Protein AF-A0A7W1F0N8-F1 (afdb_monomer_lite)

Secondary structure (DSSP, 8-state):
-------------------PPP-HHHHHHHHHHHHHHTT-SEEE-STT-EEEHHHHHHHH----SGGGHHHH---SS---HHHHHHHHHHHHHHTT---EE-PPPPHHHH-HHHH-TTSPSSS---HHHHHHHHHHHHTT-EE-----

Structure (mmCIF, N/CA/C/O backbone):
data_AF-A0A7W1F0N8-F1
#
_entry.id   AF-A0A7W1F0N8-F1
#
loop_
_atom_site.group_PDB
_atom_site.id
_atom_site.type_symbol
_atom_site.label_atom_id
_atom_site.label_alt_id
_atom_site.label_comp_id
_atom_site.label_asym_id
_atom_site.label_entity_id
_atom_site.label_seq_id
_atom_site.pdbx_PDB_ins_code
_atom_site.Cartn_x
_atom_site.Cartn_y
_atom_site.Cartn_z
_atom_site.occupancy
_atom_site.B_iso_or_equiv
_atom_site.auth_seq_id
_atom_site.auth_comp_id
_atom_site.auth_asym_id
_atom_site.auth_atom_id
_atom_site.pdbx_PDB_model_num
ATOM 1 N N . MET A 1 1 ? 16.432 11.703 -73.586 1.00 46.22 1 MET A N 1
ATOM 2 C CA . MET A 1 1 ? 17.445 12.027 -72.559 1.00 46.22 1 MET A CA 1
ATOM 3 C C . MET A 1 1 ? 17.242 13.461 -72.087 1.00 46.22 1 MET A C 1
ATOM 5 O O . MET A 1 1 ? 17.616 14.370 -72.811 1.00 46.22 1 MET A O 1
ATOM 9 N N . ARG A 1 2 ? 16.577 13.640 -70.936 1.00 39.19 2 ARG A N 1
ATOM 10 C CA . ARG A 1 2 ? 16.669 14.785 -70.003 1.00 39.19 2 ARG A CA 1
ATOM 11 C C . ARG A 1 2 ? 15.631 14.572 -68.892 1.00 39.19 2 ARG A C 1
ATOM 13 O O . ARG A 1 2 ? 14.444 14.794 -69.099 1.00 39.19 2 ARG A O 1
ATOM 20 N N . LEU A 1 3 ? 16.100 14.040 -67.762 1.00 40.47 3 LEU A N 1
ATOM 21 C CA . LEU A 1 3 ? 15.350 13.918 -66.512 1.00 40.47 3 LEU A CA 1
ATOM 22 C C . LEU A 1 3 ? 15.217 15.309 -65.875 1.00 40.47 3 LEU A C 1
ATOM 24 O O . LEU A 1 3 ? 16.219 16.002 -65.714 1.00 40.47 3 LEU A O 1
ATOM 28 N N . ILE A 1 4 ? 14.001 15.682 -65.481 1.00 50.12 4 ILE A N 1
ATOM 29 C CA . ILE A 1 4 ? 13.734 16.811 -64.585 1.00 50.12 4 ILE A CA 1
ATOM 30 C C . ILE A 1 4 ? 13.559 16.213 -63.185 1.00 50.12 4 ILE A C 1
ATOM 32 O O . ILE A 1 4 ? 12.608 15.476 -62.937 1.00 50.12 4 ILE A O 1
ATOM 36 N N . PHE A 1 5 ? 14.514 16.479 -62.293 1.00 43.38 5 PHE A N 1
ATOM 37 C CA . PHE A 1 5 ? 14.448 16.096 -60.883 1.00 43.38 5 PHE A CA 1
ATOM 38 C C . PHE A 1 5 ? 13.475 17.030 -60.152 1.00 43.38 5 PHE A C 1
ATOM 40 O O . PHE A 1 5 ? 13.758 18.211 -59.959 1.00 43.38 5 PHE A O 1
ATOM 47 N N . LEU A 1 6 ? 12.324 16.492 -59.750 1.00 44.00 6 LEU A N 1
ATOM 48 C CA . LEU A 1 6 ? 11.394 17.124 -58.821 1.00 44.00 6 LEU A CA 1
ATOM 49 C C . LEU A 1 6 ? 11.945 16.915 -57.399 1.00 44.00 6 LEU A C 1
ATOM 51 O O . LEU A 1 6 ? 11.883 15.814 -56.854 1.00 44.00 6 LEU A O 1
ATOM 55 N N . GLY A 1 7 ? 12.560 17.952 -56.829 1.00 44.56 7 GLY A N 1
ATOM 56 C CA . GLY A 1 7 ? 13.111 17.937 -55.473 1.00 44.56 7 GLY A CA 1
ATOM 57 C C . GLY A 1 7 ? 12.005 17.948 -54.419 1.00 44.56 7 GLY A C 1
ATOM 58 O O . GLY A 1 7 ? 11.516 19.007 -54.037 1.00 44.56 7 GLY A O 1
ATOM 59 N N . LEU A 1 8 ? 11.613 16.764 -53.951 1.00 49.50 8 LEU A N 1
ATOM 60 C CA . LEU A 1 8 ? 10.732 16.579 -52.801 1.00 49.50 8 LEU A CA 1
ATOM 61 C C . LEU A 1 8 ? 11.540 16.818 -51.513 1.00 49.50 8 LEU A C 1
ATOM 63 O O . LEU A 1 8 ? 12.258 15.938 -51.043 1.00 49.50 8 LEU A O 1
ATOM 67 N N . CYS A 1 9 ? 11.446 18.028 -50.957 1.00 42.28 9 CYS A N 1
ATOM 68 C CA . CYS A 1 9 ? 11.983 18.364 -49.638 1.00 42.28 9 CYS A CA 1
ATOM 69 C C . CYS A 1 9 ? 11.211 17.584 -48.561 1.00 42.28 9 CYS A C 1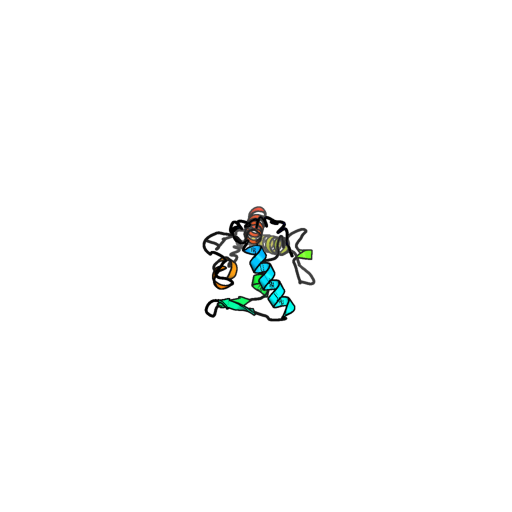
ATOM 71 O O . CYS A 1 9 ? 10.129 17.985 -48.134 1.00 42.28 9 CYS A O 1
ATOM 73 N N . LEU A 1 10 ? 11.762 16.448 -48.133 1.00 44.12 10 LEU A N 1
ATOM 74 C CA . LEU A 1 10 ? 11.255 15.672 -47.008 1.00 44.12 10 LEU A CA 1
ATOM 75 C C . LEU A 1 10 ? 11.646 16.396 -45.706 1.00 44.12 10 LEU A C 1
ATOM 77 O O . LEU A 1 10 ? 12.757 16.240 -45.204 1.00 44.12 10 LEU A O 1
ATOM 81 N N . LEU A 1 11 ? 10.750 17.230 -45.170 1.00 46.38 11 LEU A N 1
ATOM 82 C CA . LEU A 1 11 ? 10.867 17.744 -43.804 1.00 46.38 11 LEU A CA 1
ATOM 83 C C . LEU A 1 11 ? 10.664 16.578 -42.827 1.00 46.38 11 LEU A C 1
ATOM 85 O O . LEU A 1 11 ? 9.539 16.231 -42.469 1.00 46.38 11 LEU A O 1
ATOM 89 N N . THR A 1 12 ? 11.754 15.955 -42.389 1.00 44.38 12 THR A N 1
ATOM 90 C CA . THR A 1 12 ? 11.732 15.047 -41.242 1.00 44.38 12 THR A CA 1
ATOM 91 C C . THR A 1 12 ? 11.538 15.884 -39.982 1.00 44.38 12 THR A C 1
ATOM 93 O O . THR A 1 12 ? 12.484 16.463 -39.453 1.00 44.38 12 THR A O 1
ATOM 96 N N . ALA A 1 13 ? 10.294 15.988 -39.519 1.00 47.81 13 ALA A N 1
ATOM 97 C CA . ALA A 1 13 ? 9.983 16.556 -38.218 1.00 47.81 13 ALA A CA 1
ATOM 98 C C . ALA A 1 13 ? 10.540 15.627 -37.128 1.00 47.81 13 ALA A C 1
ATOM 100 O O . ALA A 1 13 ? 9.923 14.624 -36.767 1.00 47.81 13 ALA A O 1
ATOM 101 N N . THR A 1 14 ? 11.729 15.942 -36.621 1.00 46.53 14 THR A N 1
ATOM 102 C CA . THR A 1 14 ? 12.297 15.294 -35.439 1.00 46.53 14 THR A CA 1
ATOM 103 C C . THR A 1 14 ? 11.390 15.611 -34.254 1.00 46.53 14 THR A C 1
ATOM 105 O O . THR A 1 14 ? 11.396 16.725 -33.732 1.00 46.53 14 THR A O 1
ATOM 108 N N . ARG A 1 15 ? 10.553 14.652 -33.844 1.00 46.03 15 ARG A N 1
ATOM 109 C CA . ARG A 1 15 ? 9.796 14.761 -32.594 1.00 46.03 15 ARG A CA 1
ATOM 110 C C . ARG A 1 15 ? 10.797 14.751 -31.441 1.00 46.03 15 ARG A C 1
ATOM 112 O O . ARG A 1 15 ? 11.411 13.725 -31.169 1.00 46.03 15 ARG A O 1
ATOM 119 N N . LEU A 1 16 ? 10.944 15.889 -30.767 1.00 44.19 16 LEU A N 1
ATOM 120 C CA . LEU A 1 16 ? 11.512 15.950 -29.425 1.00 44.19 16 LEU A CA 1
ATOM 121 C C . LEU A 1 16 ? 10.565 15.173 -28.505 1.00 44.19 16 LEU A C 1
ATOM 123 O O . LEU A 1 16 ? 9.535 15.691 -28.079 1.00 44.19 16 LEU A O 1
ATOM 127 N N . ILE A 1 17 ? 10.878 13.903 -28.250 1.00 49.69 17 ILE A N 1
ATOM 128 C CA . ILE A 1 17 ? 10.292 13.171 -27.130 1.00 49.69 17 ILE A CA 1
ATOM 129 C C . ILE A 1 17 ? 10.916 13.802 -25.888 1.00 49.69 17 ILE A C 1
ATOM 131 O O . ILE A 1 17 ? 12.045 13.486 -25.519 1.00 49.69 17 ILE A O 1
ATOM 135 N N . GLY A 1 18 ? 10.218 14.765 -25.289 1.00 40.53 18 GLY A N 1
ATOM 136 C CA . GLY A 1 18 ? 10.513 15.156 -23.919 1.00 40.53 18 GLY A CA 1
ATOM 137 C C . GLY A 1 18 ? 10.355 13.910 -23.056 1.00 40.53 18 GLY A C 1
ATOM 138 O O . GLY A 1 18 ? 9.309 13.266 -23.115 1.00 40.53 18 GLY A O 1
ATOM 139 N N . ALA A 1 19 ? 11.399 13.532 -22.319 1.00 42.91 19 ALA A N 1
ATOM 140 C CA . ALA A 1 19 ? 11.312 12.470 -21.330 1.00 42.91 19 ALA A CA 1
ATOM 141 C C . ALA A 1 19 ? 10.304 12.914 -20.261 1.00 42.91 19 ALA A C 1
ATOM 143 O O . ALA A 1 19 ? 10.625 13.693 -19.367 1.00 42.91 19 ALA A O 1
ATOM 144 N N . THR A 1 20 ? 9.052 12.493 -20.409 1.00 51.16 20 THR A N 1
ATOM 145 C CA . THR A 1 20 ? 8.051 12.608 -19.354 1.00 51.16 20 THR A CA 1
ATOM 146 C C . THR A 1 20 ? 8.531 11.762 -18.184 1.00 51.16 20 THR A C 1
ATOM 148 O O . THR A 1 20 ? 8.967 10.632 -18.408 1.00 51.16 20 THR A O 1
ATOM 151 N N . ALA A 1 21 ? 8.471 12.297 -16.962 1.00 59.81 21 ALA A N 1
ATOM 152 C CA . ALA A 1 21 ? 8.726 11.514 -15.758 1.00 59.81 21 ALA A CA 1
ATOM 153 C C . ALA A 1 21 ? 7.919 10.207 -15.829 1.00 59.81 21 ALA A C 1
ATOM 155 O O . ALA A 1 21 ? 6.723 10.234 -16.128 1.00 59.81 21 ALA A O 1
ATOM 156 N N . THR A 1 22 ? 8.590 9.070 -15.650 1.00 75.50 22 THR A N 1
ATOM 157 C CA . THR A 1 22 ? 7.952 7.759 -15.759 1.00 75.50 22 THR A CA 1
ATOM 158 C C . THR A 1 22 ? 6.905 7.623 -14.658 1.00 75.50 22 THR A C 1
ATOM 160 O O . THR A 1 22 ? 7.238 7.712 -13.478 1.00 75.50 22 THR A O 1
ATOM 163 N N . ASP A 1 23 ? 5.647 7.399 -15.034 1.00 90.06 23 ASP A N 1
ATOM 164 C CA . ASP A 1 23 ? 4.588 7.061 -14.084 1.00 90.06 23 ASP A CA 1
ATOM 165 C C . ASP A 1 23 ? 4.886 5.681 -13.477 1.00 90.06 23 ASP A C 1
ATOM 167 O O . ASP A 1 23 ? 4.727 4.641 -14.128 1.00 90.06 23 ASP A O 1
ATOM 171 N N . ILE A 1 24 ? 5.359 5.683 -12.228 1.00 93.81 24 ILE A N 1
ATOM 172 C CA . ILE A 1 24 ? 5.743 4.470 -11.500 1.00 93.81 24 ILE A CA 1
ATOM 173 C C . ILE A 1 24 ? 4.536 3.543 -11.322 1.00 93.81 24 ILE A C 1
ATOM 175 O O . ILE A 1 24 ? 4.668 2.334 -11.505 1.00 93.81 24 ILE A O 1
ATOM 179 N N . GLY A 1 25 ? 3.350 4.090 -11.043 1.00 94.31 25 GLY A N 1
ATOM 180 C CA . GLY A 1 25 ? 2.133 3.299 -10.870 1.00 94.31 25 GLY A CA 1
ATOM 181 C C . GLY A 1 25 ? 1.750 2.558 -12.150 1.00 94.31 25 GLY A C 1
ATOM 182 O O . GLY A 1 25 ? 1.476 1.354 -12.117 1.00 94.31 25 GLY A O 1
ATOM 183 N N . ALA A 1 26 ? 1.806 3.246 -13.294 1.00 94.25 26 ALA A N 1
ATOM 184 C CA . ALA A 1 26 ? 1.550 2.634 -14.597 1.00 94.25 26 ALA A CA 1
ATOM 185 C C . ALA A 1 26 ? 2.571 1.533 -14.933 1.00 94.25 26 ALA A C 1
ATOM 187 O O . ALA A 1 26 ? 2.185 0.448 -15.380 1.00 94.25 26 ALA A O 1
ATOM 188 N N . ALA A 1 27 ? 3.860 1.771 -14.670 1.00 95.62 27 ALA A N 1
ATOM 189 C CA . ALA A 1 27 ? 4.913 0.783 -14.897 1.00 95.62 27 ALA A CA 1
ATOM 190 C C . ALA A 1 27 ? 4.727 -0.465 -14.017 1.00 95.62 27 ALA A C 1
ATOM 192 O O . ALA A 1 27 ? 4.779 -1.593 -14.509 1.00 95.62 27 ALA A O 1
ATOM 193 N N . VAL A 1 28 ? 4.427 -0.284 -12.728 1.00 96.88 28 VAL A N 1
ATOM 194 C CA . VAL A 1 28 ? 4.132 -1.383 -11.796 1.00 96.88 28 VAL A CA 1
ATOM 195 C C . VAL A 1 28 ? 2.906 -2.176 -12.244 1.00 96.88 28 VAL A C 1
ATOM 197 O O . VAL A 1 28 ? 2.938 -3.409 -12.222 1.00 96.88 28 VAL A O 1
ATOM 200 N N . GLY A 1 29 ? 1.859 -1.497 -12.720 1.00 96.56 29 GLY A N 1
ATOM 201 C CA . GLY A 1 29 ? 0.688 -2.138 -13.317 1.00 96.56 29 GLY A CA 1
ATOM 202 C C . GLY A 1 29 ? 1.041 -2.993 -14.525 1.00 96.56 29 GLY A C 1
ATOM 203 O O . GLY A 1 29 ? 0.667 -4.161 -14.578 1.00 96.56 29 GLY A O 1
ATOM 204 N N . GLN A 1 30 ? 1.840 -2.469 -15.453 1.00 96.88 30 GLN A N 1
ATOM 205 C CA . GLN A 1 30 ? 2.286 -3.237 -16.614 1.00 96.88 30 GLN A CA 1
ATOM 206 C C . GLN A 1 30 ? 3.077 -4.490 -16.209 1.00 96.88 30 GLN A C 1
ATOM 208 O O . GLN A 1 30 ? 2.874 -5.564 -16.777 1.00 96.88 30 GLN A O 1
ATOM 213 N N . ARG A 1 31 ? 3.962 -4.376 -15.213 1.00 97.50 31 ARG A N 1
ATOM 214 C CA . ARG A 1 31 ? 4.733 -5.515 -14.694 1.00 97.50 31 ARG A CA 1
ATOM 215 C C . ARG A 1 31 ? 3.820 -6.537 -14.023 1.00 97.50 31 ARG A C 1
ATOM 217 O O . ARG A 1 31 ? 3.970 -7.729 -14.261 1.00 97.50 31 ARG A O 1
ATOM 224 N N . TYR A 1 32 ? 2.824 -6.100 -13.261 1.00 97.31 32 TYR A N 1
ATOM 225 C CA . TYR A 1 32 ? 1.805 -6.998 -12.725 1.00 97.31 32 TYR A CA 1
ATOM 226 C C . TYR A 1 32 ? 1.060 -7.773 -13.831 1.00 97.31 32 TYR A C 1
ATOM 228 O O . TYR A 1 32 ? 0.965 -8.996 -13.744 1.00 97.31 32 TYR A O 1
ATOM 236 N N . GLU A 1 33 ? 0.584 -7.100 -14.884 1.00 97.69 33 GLU A N 1
ATOM 237 C CA . GLU A 1 33 ? -0.151 -7.753 -15.983 1.00 97.69 33 GLU A CA 1
ATOM 238 C C . GLU A 1 33 ? 0.722 -8.793 -16.715 1.00 97.69 33 GLU A C 1
ATOM 240 O O . GLU A 1 33 ? 0.242 -9.858 -17.101 1.00 97.69 33 GLU A O 1
ATOM 245 N N . GLN A 1 34 ? 2.034 -8.545 -16.839 1.00 97.00 34 GLN A N 1
ATOM 246 C CA . GLN A 1 34 ? 2.986 -9.542 -17.349 1.00 97.00 34 GLN A CA 1
ATOM 247 C C . GLN A 1 34 ? 3.065 -10.780 -16.445 1.00 97.00 34 GLN A C 1
ATOM 249 O O . GLN A 1 34 ? 3.074 -11.904 -16.948 1.00 97.00 34 GLN A O 1
ATOM 254 N N . ALA A 1 35 ? 3.111 -10.589 -15.121 1.00 97.38 35 ALA A N 1
ATOM 255 C CA . ALA A 1 35 ? 3.127 -11.697 -14.166 1.00 97.38 35 ALA A CA 1
ATOM 256 C C . ALA A 1 35 ? 1.835 -12.521 -14.233 1.00 97.38 35 ALA A C 1
ATOM 258 O O . ALA A 1 35 ? 1.883 -13.750 -14.195 1.00 97.38 35 ALA A O 1
ATOM 259 N N . GLU A 1 36 ? 0.691 -11.839 -14.344 1.00 96.94 36 GLU A N 1
ATOM 260 C CA . GLU A 1 36 ? -0.626 -12.466 -14.439 1.00 96.94 36 GLU A CA 1
ATOM 261 C C . GLU A 1 36 ? -0.761 -13.284 -15.727 1.00 96.94 36 GLU A C 1
ATOM 263 O O . GLU A 1 36 ? -1.127 -14.458 -15.662 1.00 96.94 36 GLU A O 1
ATOM 268 N N . ALA A 1 37 ? -0.381 -12.716 -16.875 1.00 97.75 37 ALA A N 1
ATOM 269 C CA . ALA A 1 37 ? -0.405 -13.412 -18.160 1.00 97.75 37 ALA A CA 1
ATOM 270 C C . ALA A 1 37 ? 0.526 -14.636 -18.191 1.00 97.75 37 ALA A C 1
ATOM 272 O O . ALA A 1 37 ? 0.175 -15.667 -18.761 1.00 97.75 37 ALA A O 1
ATOM 273 N N . ALA A 1 38 ? 1.698 -14.541 -17.557 1.00 97.56 38 ALA A N 1
ATOM 274 C CA . ALA A 1 38 ? 2.650 -15.646 -17.448 1.00 97.56 38 ALA A CA 1
ATOM 275 C C . ALA A 1 38 ? 2.319 -16.640 -16.316 1.00 97.56 38 ALA A C 1
ATOM 277 O O . ALA A 1 38 ? 2.998 -17.656 -16.187 1.00 97.56 38 ALA A O 1
ATOM 278 N N . GLN A 1 39 ? 1.304 -16.354 -15.492 1.00 97.19 39 GLN A N 1
ATOM 279 C CA . GLN A 1 39 ? 0.906 -17.146 -14.324 1.00 97.19 39 GLN A CA 1
ATOM 280 C C . GLN A 1 39 ? 2.052 -17.416 -13.331 1.00 97.19 39 GLN A C 1
ATOM 282 O O . GLN A 1 39 ? 2.142 -18.491 -12.735 1.00 97.19 39 GLN A O 1
ATOM 287 N N . VAL A 1 40 ? 2.927 -16.429 -13.124 1.00 97.94 40 VAL A N 1
ATOM 288 C CA . VAL A 1 40 ? 4.062 -16.530 -12.194 1.00 97.94 40 VAL A CA 1
ATOM 289 C C . VAL A 1 40 ? 3.789 -15.786 -10.888 1.00 97.94 40 VAL A C 1
ATOM 291 O O . VAL A 1 40 ? 3.215 -14.700 -10.868 1.00 97.94 40 VAL A O 1
ATOM 294 N N . GLY A 1 41 ? 4.233 -16.360 -9.765 1.00 97.12 41 GLY A N 1
ATOM 295 C CA . GLY A 1 41 ? 4.082 -15.745 -8.439 1.00 97.12 41 GLY A CA 1
ATOM 296 C C . GLY A 1 41 ? 5.051 -14.588 -8.170 1.00 97.12 41 GLY A C 1
ATOM 297 O O . GLY A 1 41 ? 4.799 -13.765 -7.289 1.00 97.12 41 GLY A O 1
ATOM 298 N N . ALA A 1 42 ? 6.145 -14.509 -8.930 1.00 97.38 42 ALA A N 1
ATOM 299 C CA . ALA A 1 42 ? 7.146 -13.459 -8.822 1.00 97.38 42 ALA A CA 1
ATOM 300 C C . ALA A 1 42 ? 7.761 -13.135 -10.189 1.00 97.38 42 ALA A C 1
ATOM 302 O O . ALA A 1 42 ? 7.872 -14.009 -11.048 1.00 97.38 42 ALA A O 1
ATOM 303 N N . LEU A 1 43 ? 8.195 -11.888 -10.359 1.00 96.62 43 LEU A N 1
ATOM 304 C CA . LEU A 1 43 ? 8.945 -11.422 -11.522 1.00 96.62 43 LEU A CA 1
ATOM 305 C C . LEU A 1 43 ? 10.349 -11.003 -11.117 1.00 96.62 43 LEU A C 1
ATOM 307 O O . LEU A 1 43 ? 10.529 -10.343 -10.095 1.00 96.62 43 LEU A O 1
ATOM 311 N N . ALA A 1 44 ? 11.325 -11.338 -11.956 1.00 96.88 44 ALA A N 1
ATOM 312 C CA . ALA A 1 44 ? 12.661 -10.777 -11.847 1.00 96.88 44 ALA A CA 1
ATOM 313 C C . ALA A 1 44 ? 12.627 -9.281 -12.198 1.00 96.88 44 ALA A C 1
ATOM 315 O O . ALA A 1 44 ? 12.062 -8.898 -13.226 1.00 96.88 44 ALA A O 1
ATOM 316 N N . GLY A 1 45 ? 13.213 -8.461 -11.332 1.00 95.94 45 GLY A N 1
ATOM 317 C CA . GLY A 1 45 ? 13.635 -7.094 -11.616 1.00 95.94 45 GLY A CA 1
ATOM 318 C C . GLY A 1 45 ? 15.069 -7.077 -12.148 1.00 95.94 45 GLY A C 1
ATOM 319 O O . GLY A 1 45 ? 15.487 -8.004 -12.845 1.00 95.94 45 GLY A O 1
ATOM 320 N N . VAL A 1 46 ? 15.829 -6.040 -11.807 1.00 96.31 46 VAL A N 1
ATOM 321 C CA . VAL A 1 46 ? 17.255 -5.928 -12.155 1.00 96.31 46 VAL A CA 1
ATOM 322 C C . VAL A 1 46 ? 18.156 -6.430 -11.034 1.00 96.31 46 VAL A C 1
ATOM 324 O O . VAL A 1 46 ? 17.710 -6.578 -9.904 1.00 96.31 46 VAL A O 1
ATOM 327 N N . ASP A 1 47 ? 19.415 -6.739 -11.347 1.00 95.06 47 ASP A N 1
ATOM 328 C CA . ASP A 1 47 ? 20.464 -7.057 -10.364 1.00 95.06 47 ASP A CA 1
ATOM 329 C C . ASP A 1 47 ? 20.063 -8.099 -9.301 1.00 95.06 47 ASP A C 1
ATOM 331 O O . ASP A 1 47 ? 20.396 -7.993 -8.122 1.00 95.06 47 ASP A O 1
ATOM 335 N N . GLY A 1 48 ? 19.317 -9.128 -9.718 1.00 95.94 48 GLY A N 1
ATOM 336 C CA . GLY A 1 48 ? 18.885 -10.223 -8.845 1.00 95.94 48 GLY A CA 1
ATOM 337 C C . GLY A 1 48 ? 17.675 -9.909 -7.959 1.00 95.94 48 GLY A C 1
ATOM 338 O O . GLY A 1 48 ? 17.303 -10.740 -7.128 1.00 95.94 48 GLY A O 1
ATOM 339 N N . TRP A 1 49 ? 17.025 -8.757 -8.136 1.00 97.69 49 TRP A N 1
ATOM 340 C CA . TRP A 1 49 ? 15.770 -8.452 -7.459 1.00 97.69 49 TRP A CA 1
ATOM 341 C C . TRP A 1 49 ? 14.626 -9.315 -7.987 1.00 97.69 49 TRP A C 1
ATOM 343 O O . TRP A 1 49 ? 14.533 -9.613 -9.175 1.00 97.69 49 TRP A O 1
ATOM 353 N N . TYR A 1 50 ? 13.706 -9.670 -7.094 1.00 97.69 50 TYR A N 1
ATOM 354 C CA . TYR A 1 50 ? 12.457 -10.354 -7.430 1.00 97.69 50 TYR A CA 1
ATOM 355 C C . TYR A 1 50 ? 11.291 -9.681 -6.728 1.00 97.69 50 TYR A C 1
ATOM 357 O O . TYR A 1 50 ? 11.384 -9.400 -5.538 1.00 97.69 50 TYR A O 1
ATOM 365 N N . PHE A 1 51 ? 10.178 -9.473 -7.419 1.00 98.06 51 PHE A N 1
ATOM 366 C CA . PHE A 1 51 ? 8.977 -8.842 -6.871 1.00 98.06 51 PHE A CA 1
ATOM 367 C C . PHE A 1 51 ? 7.806 -9.807 -6.917 1.00 98.06 51 PHE A C 1
ATOM 369 O O . PHE A 1 51 ? 7.596 -10.485 -7.921 1.00 98.06 51 PHE A O 1
ATOM 376 N N . LEU A 1 52 ? 7.036 -9.865 -5.831 1.00 98.00 52 LEU 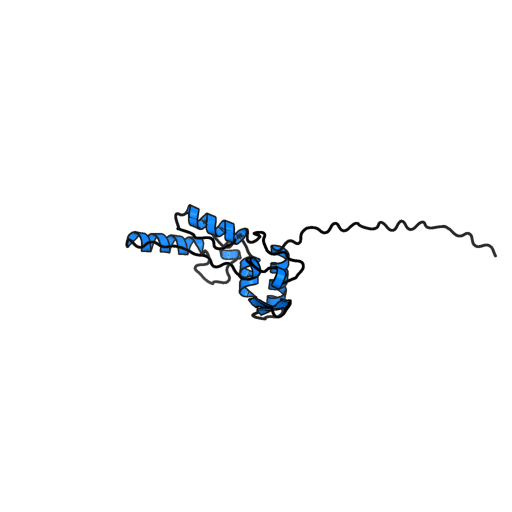A N 1
ATOM 377 C CA . LEU A 1 52 ? 5.839 -10.695 -5.770 1.00 98.00 52 LEU A CA 1
ATOM 378 C C . LEU A 1 52 ? 4.765 -10.111 -6.687 1.00 98.00 52 LEU A C 1
ATOM 380 O O . LEU A 1 52 ? 4.440 -8.929 -6.590 1.00 98.00 52 LEU A O 1
ATOM 384 N N . ALA A 1 53 ? 4.145 -10.948 -7.516 1.00 97.62 53 ALA A N 1
ATOM 385 C CA . ALA A 1 53 ? 3.047 -10.518 -8.381 1.00 97.62 53 ALA A CA 1
ATOM 386 C C . ALA A 1 53 ? 1.887 -9.919 -7.563 1.00 97.62 53 ALA A C 1
ATOM 388 O O . ALA A 1 53 ? 1.282 -8.929 -7.961 1.00 97.62 53 ALA A O 1
ATOM 389 N N . ALA A 1 54 ? 1.613 -10.475 -6.377 1.00 95.94 54 ALA A N 1
ATOM 390 C CA . ALA A 1 54 ? 0.593 -9.959 -5.465 1.00 95.94 54 ALA A CA 1
ATOM 391 C C . ALA A 1 54 ? 0.907 -8.548 -4.932 1.00 95.94 54 ALA A C 1
ATOM 393 O O . ALA A 1 54 ? -0.012 -7.751 -4.765 1.00 95.94 54 ALA A O 1
ATOM 394 N N . GLU A 1 55 ? 2.183 -8.227 -4.708 1.00 96.38 55 GLU A N 1
ATOM 395 C CA . GLU A 1 55 ? 2.615 -6.887 -4.293 1.00 96.38 55 GLU A CA 1
ATOM 396 C C . GLU A 1 55 ? 2.463 -5.892 -5.449 1.00 96.38 55 GLU A C 1
ATOM 398 O O . GLU A 1 55 ? 1.849 -4.838 -5.295 1.00 96.38 55 GLU A O 1
ATOM 403 N N . LEU A 1 56 ? 2.925 -6.255 -6.649 1.00 97.44 56 LEU A N 1
ATOM 404 C CA . LEU A 1 56 ? 2.729 -5.415 -7.835 1.00 97.44 56 LEU A CA 1
ATOM 405 C C . LEU A 1 56 ? 1.234 -5.173 -8.095 1.00 97.44 56 LEU A C 1
ATOM 407 O O . LEU A 1 56 ? 0.827 -4.071 -8.460 1.00 97.44 56 LEU A O 1
ATOM 411 N N . ARG A 1 57 ? 0.382 -6.171 -7.824 1.00 96.00 57 ARG A N 1
ATOM 412 C CA . ARG A 1 57 ? -1.074 -6.008 -7.852 1.00 96.00 57 ARG A CA 1
ATOM 413 C C . ARG A 1 57 ? -1.559 -4.991 -6.826 1.00 96.00 57 ARG A C 1
ATOM 415 O O . ARG A 1 57 ? -2.353 -4.128 -7.172 1.00 96.00 57 ARG A O 1
ATOM 422 N N . SER A 1 58 ? -1.154 -5.107 -5.561 1.00 94.38 58 SER A N 1
ATOM 423 C CA . SER A 1 58 ? -1.658 -4.211 -4.512 1.00 94.38 58 SER A CA 1
ATOM 424 C C . SER A 1 58 ? -1.282 -2.755 -4.771 1.00 94.38 58 SER A C 1
ATOM 426 O O . SER A 1 58 ? -2.063 -1.872 -4.438 1.00 94.38 58 SER A O 1
ATOM 428 N N . TYR A 1 59 ? -0.133 -2.510 -5.403 1.00 95.81 59 TYR A N 1
ATOM 429 C CA . TYR A 1 59 ? 0.334 -1.165 -5.745 1.00 95.81 59 TYR A CA 1
ATOM 430 C C . TYR A 1 59 ? -0.156 -0.637 -7.102 1.00 95.81 59 TYR A C 1
ATOM 432 O O . TYR A 1 59 ? -0.105 0.564 -7.338 1.00 95.81 59 TYR A O 1
ATOM 440 N N . SER A 1 60 ? -0.669 -1.501 -7.981 1.00 93.75 60 SER A N 1
ATOM 441 C CA . SER A 1 60 ? -1.252 -1.101 -9.275 1.00 93.75 60 SER A CA 1
ATOM 442 C C . SER A 1 60 ? -2.772 -0.928 -9.250 1.00 93.75 60 SER A C 1
ATOM 444 O O . SER A 1 60 ? -3.384 -0.594 -10.266 1.00 93.75 60 SER A O 1
ATOM 446 N N . ARG A 1 61 ? -3.412 -1.181 -8.104 1.00 88.56 61 ARG A N 1
ATOM 447 C CA . ARG A 1 61 ? -4.863 -1.071 -7.925 1.00 88.56 61 ARG A CA 1
ATOM 448 C C . ARG A 1 61 ? -5.180 -0.028 -6.858 1.00 88.56 61 ARG A C 1
ATOM 450 O O . ARG A 1 61 ? -4.484 0.088 -5.856 1.00 88.56 61 ARG A O 1
ATOM 457 N N . GLY A 1 62 ? -6.274 0.698 -7.053 1.00 85.19 62 GLY A N 1
ATOM 458 C CA . GLY A 1 62 ? -6.747 1.701 -6.110 1.00 85.19 62 GLY A CA 1
ATOM 459 C C . GLY A 1 62 ? -7.839 2.583 -6.727 1.00 85.19 62 GLY A C 1
ATOM 460 O O . GLY A 1 62 ? -7.830 2.765 -7.945 1.00 85.19 62 GLY A O 1
ATOM 461 N N . PRO A 1 63 ? -8.758 3.142 -5.921 1.00 94.06 63 PRO A N 1
ATOM 462 C CA . PRO A 1 63 ? -9.008 2.824 -4.512 1.00 94.06 63 PRO A CA 1
ATOM 463 C C . PRO A 1 63 ? -9.410 1.351 -4.313 1.00 94.06 63 PRO A C 1
ATOM 465 O O . PRO A 1 63 ? -10.019 0.744 -5.188 1.00 94.06 63 PRO A O 1
ATOM 468 N N . PHE A 1 64 ? -9.033 0.754 -3.179 1.00 95.50 64 PHE A N 1
ATOM 469 C CA . PHE A 1 64 ? -9.330 -0.654 -2.851 1.00 95.50 64 PHE A CA 1
ATOM 470 C C . PHE A 1 64 ? -10.188 -0.819 -1.589 1.00 95.50 64 PHE A C 1
ATOM 472 O O . PHE A 1 64 ? -10.332 -1.921 -1.065 1.00 95.50 64 PHE A O 1
ATOM 479 N N . TRP A 1 65 ? -10.757 0.282 -1.107 1.00 97.06 65 TRP A N 1
ATOM 480 C CA . TRP A 1 65 ? -11.618 0.356 0.067 1.00 97.06 65 TRP A CA 1
ATOM 481 C C . TRP A 1 65 ? -12.948 1.026 -0.287 1.00 97.06 65 TRP A C 1
ATOM 483 O O . TRP A 1 65 ? -13.110 1.591 -1.374 1.00 97.06 65 TRP A O 1
ATOM 493 N N . GLY A 1 66 ? -13.908 0.973 0.634 1.00 95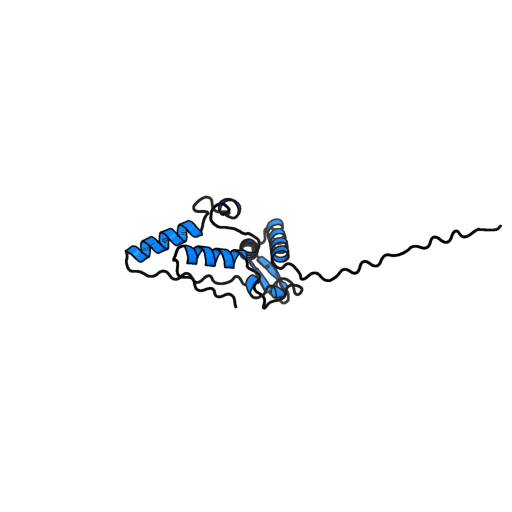.12 66 GLY A N 1
ATOM 494 C CA . GLY A 1 66 ? -15.224 1.580 0.459 1.00 95.12 66 GLY A CA 1
ATOM 495 C C . GLY A 1 66 ? -15.956 1.049 -0.777 1.00 95.12 66 GLY A C 1
ATOM 496 O O . GLY A 1 66 ? -15.945 -0.147 -1.066 1.00 95.12 66 GLY A O 1
ATOM 497 N N . ALA A 1 67 ? -16.581 1.952 -1.538 1.00 94.25 67 ALA A N 1
ATOM 498 C CA . ALA A 1 67 ? -17.397 1.592 -2.702 1.00 94.25 67 ALA A CA 1
ATOM 499 C C . ALA A 1 67 ? -16.613 0.894 -3.834 1.00 94.25 67 ALA A C 1
ATOM 501 O O . ALA A 1 67 ? -17.210 0.177 -4.638 1.00 94.25 67 ALA A O 1
ATOM 502 N N . ASP A 1 68 ? -15.290 1.073 -3.896 1.00 95.12 68 ASP A N 1
ATOM 503 C CA . ASP A 1 68 ? -14.437 0.460 -4.920 1.00 95.12 68 ASP A CA 1
ATOM 504 C C . ASP A 1 68 ? -13.792 -0.859 -4.468 1.00 95.12 68 ASP A C 1
ATOM 506 O O . ASP A 1 68 ? -13.228 -1.585 -5.292 1.00 95.12 68 ASP A O 1
ATOM 510 N N . ALA A 1 69 ? -13.939 -1.237 -3.192 1.00 95.00 69 ALA A N 1
ATOM 511 C CA . ALA A 1 69 ? -13.361 -2.460 -2.637 1.00 95.00 69 ALA A CA 1
ATOM 512 C C . ALA A 1 69 ? -13.739 -3.717 -3.431 1.00 95.00 69 ALA A C 1
ATOM 514 O O . ALA A 1 69 ? -12.882 -4.543 -3.745 1.00 95.00 69 ALA A O 1
ATOM 515 N N . ALA A 1 70 ? -15.009 -3.833 -3.828 1.00 93.19 70 ALA A N 1
ATOM 516 C CA . ALA A 1 70 ? -15.503 -4.982 -4.583 1.00 93.19 70 ALA A CA 1
ATOM 517 C C . ALA A 1 70 ? -14.848 -5.128 -5.966 1.00 93.19 70 ALA A C 1
ATOM 519 O O . ALA A 1 70 ? -14.700 -6.240 -6.463 1.00 93.19 70 ALA A O 1
ATOM 520 N N . LYS A 1 71 ? -14.423 -4.016 -6.580 1.00 91.75 71 LYS A N 1
ATOM 521 C CA . LYS A 1 71 ? -13.730 -4.022 -7.878 1.00 91.75 71 LYS A CA 1
ATOM 522 C C . LYS A 1 71 ? -12.254 -4.392 -7.726 1.00 91.75 71 LYS A C 1
ATOM 524 O O . LYS A 1 71 ? -11.673 -5.009 -8.614 1.00 91.75 71 LYS A O 1
ATOM 529 N N . ALA A 1 72 ? -11.637 -3.994 -6.614 1.00 91.25 72 ALA A N 1
ATOM 530 C CA . ALA A 1 72 ? -10.214 -4.198 -6.359 1.00 91.25 72 ALA A CA 1
ATOM 531 C C . ALA A 1 72 ? -9.897 -5.529 -5.654 1.00 91.25 72 ALA A C 1
ATOM 533 O O . ALA A 1 72 ? -8.764 -6.017 -5.737 1.00 91.25 72 ALA A O 1
ATOM 534 N N . SER A 1 73 ? -10.860 -6.135 -4.962 1.00 91.31 73 SER A N 1
ATOM 535 C CA . SER A 1 73 ? -10.661 -7.367 -4.201 1.00 91.31 73 SER A CA 1
ATOM 536 C C . SER A 1 73 ? -10.809 -8.622 -5.065 1.00 91.31 73 SER A C 1
ATOM 538 O O . SER A 1 73 ? -11.596 -8.675 -6.003 1.00 91.31 73 SER A O 1
ATOM 540 N N . ARG A 1 74 ? -10.042 -9.663 -4.728 1.00 90.50 74 ARG A N 1
ATOM 541 C CA . ARG A 1 74 ? -10.242 -11.036 -5.232 1.00 90.50 74 ARG A CA 1
ATOM 542 C C . ARG A 1 74 ? -10.951 -11.929 -4.209 1.00 90.50 74 ARG A C 1
ATOM 544 O O . ARG A 1 74 ? -11.184 -13.102 -4.485 1.00 90.50 74 ARG A O 1
ATOM 551 N N . ALA A 1 75 ? -11.252 -11.405 -3.021 1.00 90.00 75 ALA A N 1
ATOM 552 C CA . ALA A 1 75 ? -11.913 -12.163 -1.971 1.00 90.00 75 ALA A CA 1
ATOM 553 C C . ALA A 1 75 ? -13.401 -12.358 -2.290 1.00 90.00 75 ALA A C 1
ATOM 555 O O . ALA A 1 75 ? -14.060 -11.471 -2.837 1.00 90.00 75 ALA A O 1
ATOM 556 N N . ALA A 1 76 ? -13.941 -13.513 -1.901 1.00 90.31 76 ALA A N 1
ATOM 557 C CA . ALA A 1 76 ? -15.358 -13.830 -2.083 1.00 90.31 76 ALA A CA 1
ATOM 558 C C . ALA A 1 76 ? -16.283 -13.063 -1.117 1.00 90.31 76 ALA A C 1
ATOM 560 O O . ALA A 1 76 ? -17.468 -12.909 -1.393 1.00 90.31 76 ALA A O 1
ATOM 561 N N . LYS A 1 77 ? -15.754 -12.603 0.022 1.00 91.94 77 LYS A N 1
ATOM 562 C CA . LYS A 1 77 ? -16.467 -11.856 1.066 1.00 91.94 77 LYS A CA 1
ATOM 563 C C . LYS A 1 77 ? -15.506 -10.917 1.791 1.00 91.94 77 LYS A C 1
ATOM 565 O O . LYS A 1 77 ? -14.297 -11.042 1.604 1.00 91.94 77 LYS A O 1
ATOM 570 N N . ASP A 1 78 ? -16.053 -10.014 2.604 1.00 89.62 78 ASP A N 1
ATOM 571 C CA . ASP A 1 78 ? -15.286 -9.091 3.454 1.00 89.62 78 ASP A CA 1
ATOM 572 C C . ASP A 1 78 ? -14.241 -8.299 2.645 1.00 89.62 78 ASP A C 1
ATOM 574 O O . ASP A 1 78 ? -13.072 -8.185 3.003 1.00 89.62 78 ASP A O 1
ATOM 578 N N . GLN A 1 79 ? -14.676 -7.807 1.480 1.00 94.75 79 GLN A N 1
ATOM 579 C CA . GLN A 1 79 ? -13.801 -7.236 0.455 1.00 94.75 79 GLN A CA 1
ATOM 580 C C . GLN A 1 79 ? -13.223 -5.875 0.838 1.00 94.75 79 GLN A C 1
ATOM 582 O O . GLN A 1 79 ? -12.171 -5.518 0.314 1.00 94.75 79 GLN A O 1
ATOM 587 N N . ASP A 1 80 ? -13.915 -5.125 1.701 1.00 96.50 80 ASP A N 1
ATOM 588 C CA . ASP A 1 80 ? -13.514 -3.787 2.131 1.00 96.50 80 ASP A CA 1
ATOM 589 C C . ASP A 1 80 ? -12.656 -3.845 3.404 1.00 96.50 80 ASP A C 1
ATOM 591 O O . ASP A 1 80 ? -13.196 -4.034 4.501 1.00 96.50 80 ASP A O 1
ATOM 595 N N . PRO A 1 81 ? -11.330 -3.647 3.297 1.00 95.75 81 PRO A N 1
ATOM 596 C CA . PRO A 1 81 ? -10.462 -3.678 4.463 1.00 95.75 81 PRO A CA 1
ATOM 597 C C . PRO A 1 81 ? -10.718 -2.506 5.422 1.00 95.75 81 PRO A C 1
ATOM 599 O O . PRO A 1 81 ? -10.465 -2.657 6.616 1.00 95.75 81 PRO A O 1
ATOM 602 N N . LEU A 1 82 ? -11.238 -1.362 4.950 1.00 97.56 82 LEU A N 1
ATOM 603 C CA . LEU A 1 82 ? -11.498 -0.207 5.818 1.00 97.56 82 LEU A CA 1
ATOM 604 C C . LEU A 1 82 ? -12.570 -0.552 6.852 1.00 97.56 82 LEU A C 1
ATOM 606 O O . LEU A 1 82 ? -12.343 -0.404 8.053 1.00 97.56 82 LEU A O 1
ATOM 610 N N . ALA A 1 83 ? -13.712 -1.064 6.389 1.00 96.38 83 ALA A N 1
ATOM 611 C CA . ALA A 1 83 ? -14.825 -1.434 7.257 1.00 96.38 83 ALA A CA 1
ATOM 612 C C . ALA A 1 83 ? -14.412 -2.475 8.310 1.00 96.38 83 ALA A C 1
ATOM 614 O O . ALA A 1 83 ? -14.763 -2.344 9.484 1.00 96.38 83 ALA A O 1
ATOM 615 N N . VAL A 1 84 ? -13.626 -3.479 7.907 1.00 96.31 84 VAL A N 1
ATOM 616 C CA . VAL A 1 84 ? -13.179 -4.558 8.799 1.00 96.31 84 VAL A CA 1
ATOM 617 C C . VAL A 1 84 ? -12.217 -4.041 9.870 1.00 96.31 84 VAL A C 1
ATOM 619 O O . VAL A 1 84 ? -12.408 -4.337 11.050 1.00 96.31 84 VAL A O 1
ATOM 622 N N . ILE A 1 85 ? -11.215 -3.237 9.496 1.00 98.12 85 ILE A N 1
ATOM 623 C CA . ILE A 1 85 ? -10.244 -2.688 10.456 1.00 98.12 85 ILE A CA 1
ATOM 624 C C . ILE A 1 85 ? -10.935 -1.743 11.442 1.00 98.12 85 ILE A C 1
ATOM 626 O O . ILE A 1 85 ? -10.689 -1.828 12.642 1.00 98.12 85 ILE A O 1
ATOM 630 N N . VAL A 1 86 ? -11.841 -0.886 10.967 1.00 98.38 86 VAL A N 1
ATOM 631 C CA . VAL A 1 86 ? -12.588 0.052 11.819 1.00 98.38 86 VAL A CA 1
ATOM 632 C C . VAL A 1 86 ? -13.515 -0.682 12.788 1.00 98.38 86 VAL A C 1
ATOM 634 O O . VAL A 1 86 ? -13.634 -0.291 13.949 1.00 98.38 86 VAL A O 1
ATOM 637 N N . ALA A 1 87 ? -14.167 -1.761 12.349 1.00 97.88 87 ALA A N 1
ATOM 638 C CA . ALA A 1 87 ? -14.969 -2.593 13.241 1.00 97.88 87 ALA A CA 1
ATOM 639 C C . ALA A 1 87 ? -14.098 -3.267 14.314 1.00 97.88 87 ALA A C 1
ATOM 641 O O . ALA A 1 87 ? -14.458 -3.267 15.494 1.00 97.88 87 ALA A O 1
ATOM 642 N N . PHE A 1 88 ? -12.933 -3.789 13.920 1.00 98.19 88 PHE A N 1
ATOM 643 C CA . PHE A 1 88 ? -11.985 -4.414 14.838 1.00 98.19 88 PHE A CA 1
ATOM 644 C C . PHE A 1 88 ? -11.427 -3.415 15.861 1.00 98.19 88 PHE A C 1
ATOM 646 O O . PHE A 1 88 ? -11.413 -3.714 17.053 1.00 98.19 88 PHE A O 1
ATOM 653 N N . ASP A 1 89 ? -11.063 -2.207 15.424 1.00 98.62 89 ASP A N 1
ATOM 654 C CA . ASP A 1 89 ? -10.619 -1.104 16.282 1.00 98.62 89 ASP A CA 1
ATOM 655 C C . ASP A 1 89 ? -11.656 -0.764 17.364 1.00 98.62 89 ASP A C 1
ATOM 657 O O . ASP A 1 89 ? -11.331 -0.716 18.550 1.00 98.62 89 ASP A O 1
ATOM 661 N N . ARG A 1 90 ? -12.934 -0.613 16.986 1.00 98.31 90 ARG A N 1
ATOM 662 C CA . ARG A 1 90 ? -14.019 -0.351 17.950 1.00 98.31 90 ARG A CA 1
ATOM 663 C C . ARG A 1 90 ? -14.179 -1.486 18.957 1.00 98.31 90 ARG A C 1
ATOM 665 O O . ARG A 1 90 ? -14.378 -1.223 20.142 1.00 98.31 90 ARG A O 1
ATOM 672 N N . MET A 1 91 ? -14.090 -2.733 18.494 1.00 98.44 91 MET A N 1
ATOM 673 C CA . MET A 1 91 ? -14.228 -3.912 19.346 1.00 98.44 91 MET A CA 1
ATOM 674 C C . MET A 1 91 ? -13.124 -3.974 20.406 1.00 98.44 91 MET A C 1
ATOM 676 O O . MET A 1 91 ? -13.421 -4.173 21.583 1.00 98.44 91 MET A O 1
ATOM 680 N N . VAL A 1 92 ? -11.861 -3.771 20.020 1.00 98.44 92 VAL A N 1
ATOM 681 C CA . VAL A 1 92 ? -10.743 -3.834 20.974 1.00 98.44 92 VAL A CA 1
ATOM 682 C C . VAL A 1 92 ? -10.705 -2.611 21.894 1.00 98.44 92 VAL A C 1
ATOM 684 O O . VAL A 1 92 ? -10.457 -2.763 23.090 1.00 98.44 92 VAL A O 1
ATOM 687 N N . LYS A 1 93 ? -11.082 -1.422 21.400 1.00 98.06 93 LYS A N 1
ATOM 688 C CA . LYS A 1 93 ? -11.232 -0.215 22.231 1.00 98.06 93 LYS A CA 1
ATOM 689 C C . LYS A 1 93 ? -12.289 -0.384 23.319 1.00 98.06 93 LYS A C 1
ATOM 691 O O . LYS A 1 93 ? -12.059 0.036 24.450 1.00 98.06 93 LYS A O 1
ATOM 696 N N . ALA A 1 94 ? -13.413 -1.039 23.019 1.00 98.25 94 ALA A N 1
ATOM 697 C CA . ALA A 1 94 ? -14.441 -1.347 24.018 1.00 98.25 94 ALA A CA 1
ATOM 698 C C . ALA A 1 94 ? -13.924 -2.265 25.145 1.00 98.25 94 ALA A C 1
ATOM 700 O O . ALA A 1 94 ? -14.443 -2.223 26.257 1.00 98.25 94 ALA A O 1
ATOM 701 N N . ALA A 1 95 ? -12.877 -3.050 24.878 1.00 98.25 95 ALA A N 1
ATOM 702 C CA . ALA A 1 95 ? -12.182 -3.872 25.865 1.00 98.25 95 ALA A CA 1
ATOM 703 C C . ALA A 1 95 ? -11.003 -3.150 26.555 1.00 98.25 95 ALA A C 1
ATOM 705 O O . ALA A 1 95 ? -10.251 -3.781 27.294 1.00 98.25 95 ALA A O 1
ATOM 706 N N . GLY A 1 96 ? -10.813 -1.846 26.321 1.00 98.38 96 GLY A N 1
ATOM 707 C CA . GLY A 1 96 ? -9.699 -1.073 26.881 1.00 98.38 96 GLY A CA 1
ATOM 708 C C . GLY A 1 96 ? -8.347 -1.326 26.202 1.00 98.38 96 GLY A C 1
ATOM 709 O O . GLY A 1 96 ? -7.310 -1.012 26.780 1.00 98.38 96 GLY A O 1
ATOM 710 N N . ILE A 1 97 ? -8.342 -1.895 24.992 1.00 98.56 97 ILE A N 1
ATOM 711 C CA . ILE A 1 97 ? -7.134 -2.217 24.223 1.00 98.56 97 ILE A CA 1
ATOM 712 C C . ILE A 1 97 ? -6.962 -1.196 23.093 1.00 98.56 97 ILE A C 1
ATOM 714 O O . ILE A 1 97 ? -7.905 -0.890 22.365 1.00 98.56 97 ILE A O 1
ATOM 718 N N . ALA A 1 98 ? -5.742 -0.687 22.920 1.00 96.94 98 ALA A N 1
ATOM 719 C CA . ALA A 1 98 ? -5.398 0.184 21.801 1.00 96.94 98 ALA A CA 1
ATOM 720 C C . ALA A 1 98 ? -4.969 -0.639 20.576 1.00 96.94 98 ALA A C 1
ATOM 722 O O . ALA A 1 98 ? -4.100 -1.506 20.683 1.00 96.94 98 ALA A O 1
ATOM 723 N N . LEU A 1 99 ? -5.543 -0.335 19.409 1.00 98.50 99 LEU A N 1
ATOM 724 C CA . LEU A 1 99 ? -5.055 -0.818 18.119 1.00 98.50 99 LEU A CA 1
ATOM 725 C C . LEU A 1 99 ? -4.150 0.237 17.483 1.00 98.50 99 LEU A C 1
ATOM 727 O O . LEU A 1 99 ? -4.552 1.387 17.320 1.00 98.50 99 LEU A O 1
ATOM 731 N N . ILE A 1 100 ? -2.957 -0.184 17.067 1.00 98.38 100 ILE A N 1
ATOM 732 C CA . ILE A 1 100 ? -2.072 0.604 16.208 1.00 98.38 100 ILE A CA 1
ATOM 733 C C . ILE A 1 100 ? -1.883 -0.177 14.915 1.00 98.38 100 ILE A C 1
ATOM 735 O O . ILE A 1 100 ? -1.419 -1.317 14.933 1.00 98.38 100 ILE A O 1
ATOM 739 N N . VAL A 1 101 ? -2.241 0.438 13.793 1.00 98.50 101 VAL A N 1
ATOM 740 C CA . VAL A 1 101 ? -2.004 -0.118 12.464 1.00 98.50 101 VAL A CA 1
ATOM 741 C C . VAL A 1 101 ? -0.685 0.437 11.945 1.00 98.50 101 VAL A C 1
ATOM 743 O O . VAL A 1 101 ? -0.493 1.647 11.873 1.00 98.50 101 VAL A O 1
ATOM 746 N N . VAL A 1 102 ? 0.230 -0.453 11.575 1.00 98.38 102 VAL A N 1
ATOM 747 C CA . VAL A 1 102 ? 1.542 -0.089 11.030 1.00 98.38 102 VAL A CA 1
ATOM 748 C C . VAL A 1 102 ? 1.684 -0.751 9.658 1.00 98.38 102 VAL A C 1
ATOM 750 O O . VAL A 1 102 ? 2.151 -1.890 9.578 1.00 98.38 102 VAL A O 1
ATOM 753 N N . PRO A 1 103 ? 1.200 -0.113 8.575 1.00 96.44 103 PRO A N 1
ATOM 754 C CA . PRO A 1 103 ? 1.306 -0.664 7.233 1.00 96.44 103 PRO A CA 1
ATOM 755 C C . PRO A 1 103 ? 2.776 -0.737 6.825 1.00 96.44 103 PRO A C 1
ATOM 757 O O . PRO A 1 103 ? 3.462 0.279 6.729 1.00 96.44 103 PRO A O 1
ATOM 760 N N . VAL A 1 104 ? 3.263 -1.950 6.585 1.00 96.75 104 VAL A N 1
ATOM 761 C CA . VAL A 1 104 ? 4.615 -2.152 6.063 1.00 96.75 104 VAL A CA 1
ATOM 762 C C . VAL A 1 104 ? 4.583 -1.870 4.560 1.00 96.75 104 VAL A C 1
ATOM 764 O O . VAL A 1 104 ? 3.818 -2.536 3.854 1.00 96.75 104 VAL A O 1
ATOM 767 N N . PRO A 1 105 ? 5.373 -0.910 4.050 1.00 95.94 105 PRO A N 1
ATOM 768 C CA . PRO A 1 105 ? 5.401 -0.625 2.629 1.00 95.94 105 PRO A CA 1
ATOM 769 C C . PRO A 1 105 ? 5.929 -1.836 1.865 1.00 95.94 105 PRO A C 1
ATOM 771 O O . PRO A 1 105 ? 6.895 -2.488 2.265 1.00 95.94 105 PRO A O 1
ATOM 774 N N . GLY A 1 106 ? 5.284 -2.130 0.741 1.00 95.94 106 GLY A N 1
ATOM 775 C CA . GLY A 1 106 ? 5.778 -3.084 -0.231 1.00 95.94 106 GLY A CA 1
ATOM 776 C C . GLY A 1 106 ? 7.126 -2.642 -0.773 1.00 95.94 106 GLY A C 1
ATOM 777 O O . GLY A 1 106 ? 7.446 -1.455 -0.861 1.00 95.94 106 GLY A O 1
ATOM 778 N N . LYS A 1 107 ? 7.918 -3.626 -1.174 1.00 96.00 107 LYS A N 1
ATOM 779 C CA . LYS A 1 107 ? 9.269 -3.406 -1.664 1.00 96.00 107 LYS A CA 1
ATOM 780 C C . LYS A 1 107 ? 9.308 -2.474 -2.870 1.00 96.00 107 LYS A C 1
ATOM 782 O O . LYS A 1 107 ? 10.196 -1.639 -2.950 1.00 96.00 107 LYS A O 1
ATOM 787 N N . VAL A 1 108 ? 8.335 -2.579 -3.770 1.00 96.69 108 VAL A N 1
ATOM 788 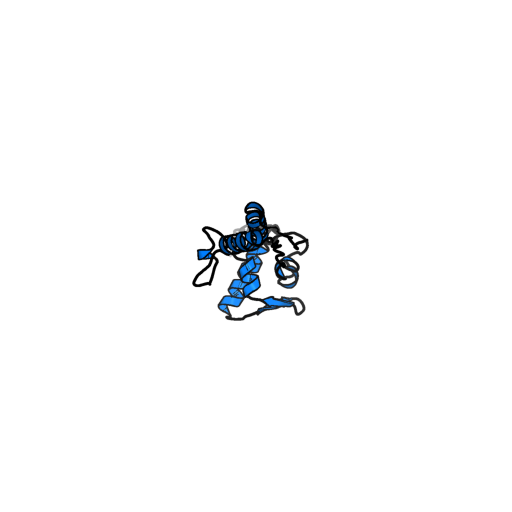C CA . VAL A 1 108 ? 8.209 -1.727 -4.954 1.00 96.69 108 VAL A CA 1
ATOM 789 C C . VAL A 1 108 ? 7.978 -0.263 -4.590 1.00 96.69 108 VAL A C 1
ATOM 791 O O . VAL A 1 108 ? 8.430 0.611 -5.319 1.00 96.69 108 VAL A O 1
ATOM 794 N N . ALA A 1 109 ? 7.333 0.026 -3.453 1.00 96.12 109 ALA A N 1
ATOM 795 C CA . ALA A 1 109 ? 7.124 1.397 -2.989 1.00 96.12 109 ALA A CA 1
ATOM 796 C C . ALA A 1 109 ? 8.449 2.084 -2.637 1.00 96.12 109 ALA A C 1
ATOM 798 O O . ALA A 1 109 ? 8.630 3.260 -2.932 1.00 96.12 109 ALA A O 1
ATOM 799 N N . ILE A 1 110 ? 9.377 1.328 -2.042 1.00 96.44 110 ILE A N 1
ATOM 800 C CA . ILE A 1 110 ? 10.670 1.827 -1.556 1.00 96.44 110 ILE A CA 1
ATOM 801 C C . ILE A 1 110 ? 11.768 1.717 -2.621 1.00 96.44 110 ILE A C 1
ATOM 803 O O . ILE A 1 110 ? 12.609 2.605 -2.738 1.00 96.44 110 ILE A O 1
ATOM 807 N N . HIS A 1 111 ? 11.748 0.638 -3.404 1.00 95.75 111 HIS A N 1
ATOM 808 C CA . HIS A 1 111 ? 12.751 0.294 -4.413 1.00 95.75 111 HIS A CA 1
ATOM 809 C C . HIS A 1 111 ? 12.112 0.026 -5.785 1.00 95.75 111 HIS A C 1
ATOM 811 O O . HIS A 1 111 ? 12.217 -1.091 -6.311 1.00 95.75 111 HIS A O 1
ATOM 817 N N . PRO A 1 112 ? 11.410 1.009 -6.380 1.00 95.94 112 PRO A N 1
ATOM 818 C CA . PRO A 1 112 ? 10.886 0.859 -7.733 1.00 95.94 112 PRO A CA 1
ATOM 819 C C . PRO A 1 112 ? 12.017 0.723 -8.768 1.00 95.94 112 PRO A C 1
ATOM 821 O O . PRO A 1 112 ? 11.842 0.039 -9.774 1.00 95.94 112 PRO A O 1
ATOM 824 N N . ASP A 1 113 ? 13.196 1.282 -8.491 1.00 95.62 113 ASP A N 1
ATOM 825 C CA . ASP A 1 113 ? 14.411 1.139 -9.302 1.00 95.62 113 ASP A CA 1
ATOM 826 C C . ASP A 1 113 ? 14.898 -0.314 -9.422 1.00 95.62 113 ASP A C 1
ATOM 828 O O . ASP A 1 113 ? 15.398 -0.723 -10.469 1.00 95.62 113 ASP A O 1
ATOM 832 N N . GLY A 1 114 ? 14.690 -1.122 -8.378 1.00 96.44 114 GLY A N 1
ATOM 833 C CA . GLY A 1 114 ? 14.962 -2.558 -8.413 1.00 96.44 114 GLY A CA 1
ATOM 834 C C . GLY A 1 114 ? 14.036 -3.323 -9.367 1.00 96.44 114 GLY A C 1
ATOM 835 O O . GLY A 1 114 ? 14.402 -4.396 -9.849 1.00 96.44 114 GLY A O 1
ATOM 836 N N . LEU A 1 115 ? 12.839 -2.798 -9.655 1.00 96.31 115 LEU A N 1
ATOM 837 C CA . LEU A 1 115 ? 11.903 -3.387 -10.620 1.00 96.31 115 LEU A CA 1
ATOM 838 C C . LEU A 1 115 ? 12.257 -2.992 -12.058 1.00 96.31 115 LEU A C 1
ATOM 840 O O . LEU A 1 115 ? 12.200 -3.847 -12.946 1.00 96.31 115 LEU A O 1
ATOM 844 N N . ASP A 1 116 ? 12.594 -1.717 -12.263 1.00 93.75 116 ASP A N 1
ATOM 845 C CA . ASP A 1 116 ? 13.049 -1.135 -13.526 1.00 93.75 116 ASP A CA 1
ATOM 846 C C . ASP A 1 116 ? 13.933 0.105 -13.233 1.00 93.75 116 ASP A C 1
ATOM 848 O O . ASP A 1 116 ? 13.457 1.036 -12.580 1.00 93.75 116 ASP A O 1
ATOM 852 N N . PRO A 1 117 ? 15.185 0.183 -13.737 1.00 92.75 117 PRO A N 1
ATOM 853 C CA . PRO A 1 117 ? 16.113 1.292 -13.471 1.00 92.75 117 PRO A CA 1
ATOM 854 C C . PRO A 1 117 ? 15.618 2.679 -13.914 1.00 92.75 117 PRO A C 1
ATOM 856 O O . PRO A 1 117 ? 16.173 3.712 -13.503 1.00 92.75 117 PRO A O 1
ATOM 859 N N . ALA A 1 118 ? 14.619 2.722 -14.801 1.00 92.62 118 ALA A N 1
ATOM 860 C CA . ALA A 1 118 ? 13.963 3.952 -15.225 1.00 92.62 118 ALA A CA 1
ATOM 861 C C . ALA A 1 118 ? 13.067 4.551 -14.127 1.00 92.62 118 ALA A C 1
ATOM 863 O O . ALA A 1 118 ? 12.802 5.754 -14.157 1.00 92.62 118 ALA A O 1
ATOM 864 N N . LEU A 1 119 ? 12.625 3.744 -13.160 1.00 92.81 119 LEU A N 1
ATOM 865 C CA . LEU A 1 119 ? 11.829 4.180 -12.018 1.00 92.81 119 LEU A CA 1
ATOM 866 C C . LEU A 1 119 ? 12.770 4.663 -10.915 1.00 92.81 119 LEU A C 1
ATOM 868 O O . LEU A 1 119 ? 13.755 4.004 -10.597 1.00 92.81 119 LEU A O 1
ATOM 872 N N . LYS A 1 120 ? 12.515 5.849 -10.362 1.00 88.88 120 LYS A N 1
ATOM 873 C CA . LYS A 1 120 ? 13.401 6.465 -9.368 1.00 88.88 120 LYS A CA 1
ATOM 874 C C . LYS A 1 120 ? 12.829 6.321 -7.967 1.00 88.88 120 LYS A C 1
ATOM 876 O O . LYS A 1 120 ? 11.657 6.593 -7.737 1.00 88.88 120 LYS A O 1
ATOM 881 N N . SER A 1 121 ? 13.690 5.900 -7.051 1.00 88.31 121 SER A N 1
ATOM 882 C CA . SER A 1 121 ? 13.408 5.820 -5.619 1.00 88.31 121 SER A CA 1
ATOM 883 C C . SER A 1 121 ? 13.544 7.195 -4.965 1.00 88.31 121 SER A C 1
ATOM 885 O O . SER A 1 121 ? 14.233 8.073 -5.487 1.00 88.31 121 SER A O 1
ATOM 887 N N . GLY A 1 122 ? 12.924 7.365 -3.798 1.00 83.25 122 GLY A N 1
ATOM 888 C CA . GLY A 1 122 ? 13.063 8.564 -2.963 1.00 83.25 122 GLY A CA 1
ATOM 889 C C . GLY A 1 122 ? 11.881 9.531 -3.008 1.00 83.25 122 GLY A C 1
ATOM 890 O O . GLY A 1 122 ? 11.766 10.357 -2.110 1.00 83.25 122 GLY A O 1
ATOM 891 N N . GLU A 1 123 ? 10.977 9.402 -3.982 1.00 86.00 123 GLU A N 1
ATOM 892 C CA . GLU A 1 123 ? 9.698 10.118 -3.978 1.00 86.00 123 GLU A CA 1
ATOM 893 C C . GLU A 1 123 ? 8.533 9.161 -3.727 1.00 86.00 123 GLU A C 1
ATOM 895 O O . GLU A 1 123 ? 8.468 8.054 -4.272 1.00 86.00 123 GLU A O 1
ATOM 900 N N . ARG A 1 124 ? 7.589 9.609 -2.896 1.00 92.38 124 ARG A N 1
ATOM 901 C CA . ARG A 1 124 ? 6.373 8.864 -2.591 1.00 92.38 124 ARG A CA 1
ATOM 902 C C . ARG A 1 124 ? 5.457 8.804 -3.817 1.00 92.38 124 ARG A C 1
ATOM 904 O O . ARG A 1 124 ? 4.991 9.838 -4.289 1.00 92.38 124 ARG A O 1
ATOM 911 N N . TRP A 1 125 ? 5.133 7.596 -4.279 1.00 94.06 125 TRP A N 1
ATOM 912 C CA . TRP A 1 125 ? 4.266 7.366 -5.447 1.00 94.06 125 TRP A CA 1
ATOM 913 C C . TRP A 1 125 ? 3.036 6.490 -5.147 1.00 94.06 125 TRP A C 1
ATOM 915 O O . TRP A 1 125 ? 2.142 6.354 -5.982 1.00 94.06 125 TRP A O 1
ATOM 925 N N . ASP A 1 126 ? 2.938 5.929 -3.942 1.00 95.06 126 ASP A N 1
ATOM 926 C CA . ASP A 1 126 ? 1.887 5.010 -3.493 1.00 95.06 126 ASP A CA 1
ATOM 927 C C . ASP A 1 126 ? 0.604 5.741 -3.044 1.00 95.06 126 ASP A C 1
ATOM 929 O O . ASP A 1 126 ? 0.064 5.523 -1.957 1.00 95.06 126 ASP A O 1
ATOM 933 N N . GLY A 1 127 ? 0.091 6.644 -3.885 1.00 95.06 127 GLY A N 1
ATOM 934 C CA . GLY A 1 127 ? -1.012 7.544 -3.526 1.00 95.06 127 GLY A CA 1
ATOM 935 C C . GLY A 1 127 ? -2.276 6.831 -3.022 1.00 95.06 127 GLY A C 1
ATOM 936 O O . GLY A 1 127 ? -2.956 7.338 -2.130 1.00 95.06 127 GLY A O 1
ATOM 937 N N . ALA A 1 128 ? -2.576 5.632 -3.530 1.00 95.62 128 ALA A N 1
ATOM 938 C CA . ALA A 1 128 ? -3.704 4.832 -3.055 1.00 95.62 128 ALA A CA 1
ATOM 939 C C . ALA A 1 128 ? -3.500 4.329 -1.613 1.00 95.62 128 ALA A C 1
ATOM 941 O O . ALA A 1 128 ? -4.430 4.375 -0.810 1.00 95.62 128 ALA A O 1
ATOM 942 N N . GLN A 1 129 ? -2.291 3.887 -1.264 1.00 96.25 129 GLN A N 1
ATOM 943 C CA . GLN A 1 129 ? -1.924 3.429 0.077 1.00 96.25 129 GLN A CA 1
ATOM 944 C C . GLN A 1 129 ? -1.924 4.604 1.061 1.00 96.25 129 GLN A C 1
ATOM 946 O O . GLN A 1 129 ? -2.507 4.500 2.140 1.00 96.25 129 GLN A O 1
ATOM 951 N N . ALA A 1 130 ? -1.375 5.751 0.651 1.00 96.62 130 ALA A N 1
ATOM 952 C CA . ALA A 1 130 ? -1.428 6.994 1.420 1.00 96.62 130 ALA A CA 1
ATOM 953 C C . ALA A 1 130 ? -2.874 7.404 1.745 1.00 96.62 130 ALA A C 1
ATOM 955 O O . ALA A 1 130 ? -3.217 7.698 2.892 1.00 96.62 130 ALA A O 1
ATOM 956 N N . ALA A 1 131 ? -3.744 7.380 0.734 1.00 97.50 131 ALA A N 1
ATOM 957 C CA . ALA A 1 131 ? -5.152 7.721 0.885 1.00 97.50 131 ALA A CA 1
ATOM 958 C C . ALA A 1 131 ? -5.913 6.710 1.761 1.00 97.50 131 ALA A C 1
ATOM 960 O O . ALA A 1 131 ? -6.778 7.113 2.540 1.00 97.50 131 ALA A O 1
ATOM 961 N N . PHE A 1 132 ? -5.571 5.421 1.694 1.00 97.88 132 PHE A N 1
ATOM 962 C CA . PHE A 1 132 ? -6.133 4.406 2.584 1.00 97.88 132 PHE A CA 1
ATOM 963 C C . PHE A 1 132 ? -5.729 4.632 4.049 1.00 97.88 132 PHE A C 1
ATOM 965 O O . PHE A 1 132 ? -6.586 4.602 4.934 1.00 97.88 132 PHE A O 1
ATOM 972 N N . ASN A 1 133 ? -4.454 4.940 4.307 1.00 98.00 133 ASN A N 1
ATOM 973 C CA . ASN A 1 133 ? -3.968 5.289 5.645 1.00 98.00 133 ASN A CA 1
ATOM 974 C C . ASN A 1 133 ? -4.710 6.516 6.196 1.00 98.00 133 ASN A C 1
ATOM 976 O O . ASN A 1 133 ? -5.185 6.499 7.331 1.00 98.00 133 ASN A O 1
ATOM 980 N N . ALA A 1 134 ? -4.894 7.547 5.367 1.00 98.31 134 ALA A N 1
ATOM 981 C CA . ALA A 1 134 ? -5.665 8.731 5.738 1.00 98.31 134 ALA A CA 1
ATOM 982 C C . ALA A 1 134 ? -7.142 8.406 6.031 1.00 98.31 134 ALA A C 1
ATOM 984 O O . ALA A 1 134 ? -7.722 8.963 6.965 1.00 98.31 134 ALA A O 1
ATOM 985 N N . ALA A 1 135 ? -7.753 7.489 5.274 1.00 98.38 135 ALA A N 1
ATOM 986 C CA . ALA A 1 135 ? -9.120 7.036 5.522 1.00 98.38 135 ALA A CA 1
ATOM 987 C C . ALA A 1 135 ? -9.251 6.321 6.879 1.00 98.38 135 ALA A C 1
ATOM 989 O O . ALA A 1 135 ? -10.195 6.594 7.617 1.00 98.38 135 ALA A O 1
ATOM 990 N N . LEU A 1 136 ? -8.281 5.480 7.250 1.00 98.69 136 LEU A N 1
ATOM 991 C CA . LEU A 1 136 ? -8.225 4.847 8.572 1.00 98.69 136 LEU A CA 1
ATOM 992 C C . LEU A 1 136 ? -8.093 5.882 9.698 1.00 98.69 136 LEU A C 1
ATOM 994 O O . LEU A 1 136 ? -8.845 5.839 10.672 1.00 98.69 136 LEU A O 1
ATOM 998 N N . THR A 1 137 ? -7.182 6.847 9.549 1.00 98.56 137 THR A N 1
ATOM 999 C CA . THR A 1 137 ? -7.004 7.926 10.533 1.00 98.56 137 THR A CA 1
ATOM 1000 C C . THR A 1 137 ? -8.268 8.765 10.697 1.00 98.56 137 THR A C 1
ATOM 1002 O O . THR A 1 137 ? -8.627 9.118 11.820 1.00 98.56 137 THR A O 1
ATOM 1005 N N . LYS A 1 138 ? -8.990 9.041 9.605 1.00 98.44 138 LYS A N 1
ATOM 1006 C CA . LYS A 1 138 ? -10.268 9.766 9.646 1.00 98.44 138 LYS A CA 1
ATOM 1007 C C . LYS A 1 138 ? -11.336 9.039 10.471 1.00 98.44 138 LYS A C 1
ATOM 1009 O O . LYS A 1 138 ? -12.138 9.696 11.127 1.00 98.44 138 LYS A O 1
ATOM 1014 N N . GLU A 1 139 ? -11.325 7.709 10.473 1.00 98.31 139 GLU A N 1
ATOM 1015 C CA . GLU A 1 139 ? -12.214 6.869 11.292 1.00 98.31 139 GLU A CA 1
ATOM 1016 C C . GLU A 1 139 ? -11.727 6.714 12.749 1.00 98.31 139 GLU A C 1
ATOM 1018 O O . GLU A 1 139 ? -12.353 6.020 13.550 1.00 98.31 139 GLU A O 1
ATOM 1023 N N . GLY A 1 140 ? -10.623 7.371 13.122 1.00 97.62 140 GLY A N 1
ATOM 1024 C CA . GLY A 1 140 ? -10.067 7.356 14.476 1.00 97.62 140 GLY A CA 1
ATOM 1025 C C . GLY A 1 140 ? -9.153 6.165 14.775 1.00 97.62 140 GLY A C 1
ATOM 1026 O O . GLY A 1 140 ? -8.819 5.935 15.942 1.00 97.62 140 GLY A O 1
ATOM 1027 N N . VAL A 1 141 ? -8.744 5.408 13.753 1.00 98.62 141 VAL A N 1
ATOM 1028 C CA . VAL A 1 141 ? -7.732 4.351 13.882 1.00 98.62 141 VAL A CA 1
ATOM 1029 C C . VAL A 1 141 ? -6.348 4.996 13.949 1.00 98.62 141 VAL A C 1
ATOM 1031 O O . VAL A 1 141 ? -6.010 5.852 13.129 1.00 98.62 141 VAL A O 1
ATOM 1034 N N . GLN A 1 142 ? -5.524 4.587 14.915 1.00 98.50 142 GLN A N 1
ATOM 1035 C CA . GLN A 1 142 ? -4.140 5.048 14.989 1.00 98.50 142 GLN A CA 1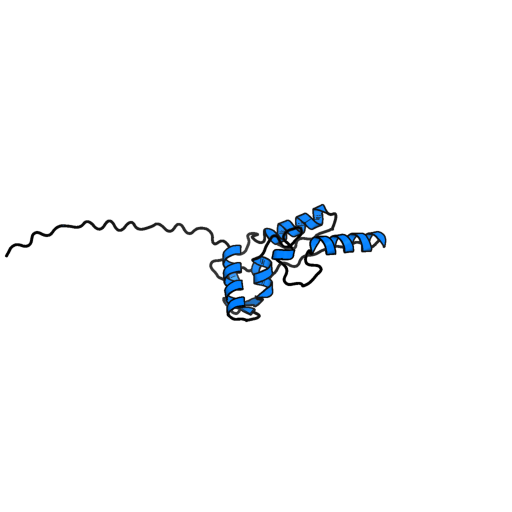
ATOM 1036 C C . GLN A 1 142 ? -3.306 4.348 13.910 1.00 98.50 142 GLN A C 1
ATOM 1038 O O . GLN A 1 142 ? -3.240 3.119 13.880 1.00 98.50 142 GLN A O 1
ATOM 1043 N N . VAL A 1 143 ? -2.661 5.131 13.042 1.00 98.69 143 VAL A N 1
ATOM 1044 C CA . VAL A 1 143 ? -1.836 4.627 11.935 1.00 98.69 143 VAL A CA 1
ATOM 1045 C C . VAL A 1 143 ? -0.424 5.197 12.033 1.00 98.69 143 VAL A C 1
ATOM 1047 O O . VAL A 1 143 ? -0.260 6.395 12.252 1.00 98.69 143 VAL A O 1
ATOM 1050 N N . ILE A 1 144 ? 0.588 4.347 11.858 1.00 98.31 144 ILE A N 1
ATOM 1051 C CA . ILE A 1 144 ? 1.989 4.751 11.683 1.00 98.31 144 ILE A CA 1
ATOM 1052 C C . ILE A 1 144 ? 2.386 4.413 10.248 1.00 98.31 144 ILE A C 1
ATOM 1054 O O . ILE A 1 144 ? 2.544 3.241 9.913 1.00 98.31 144 ILE A O 1
ATOM 1058 N N . ASP A 1 145 ? 2.515 5.438 9.408 1.00 96.88 145 ASP A N 1
ATOM 1059 C CA . ASP A 1 145 ? 2.980 5.292 8.028 1.00 96.88 145 ASP A CA 1
ATOM 1060 C C . ASP A 1 145 ? 4.507 5.142 8.011 1.00 96.88 145 ASP A C 1
ATOM 1062 O O . ASP A 1 145 ? 5.217 5.973 8.576 1.00 96.88 145 ASP A O 1
ATOM 1066 N N . LEU A 1 146 ? 5.001 4.057 7.412 1.00 96.38 146 LEU A N 1
ATOM 1067 C CA . LEU A 1 146 ? 6.430 3.738 7.347 1.00 96.38 146 LEU A CA 1
ATOM 1068 C C . LEU A 1 146 ? 7.074 4.126 6.005 1.00 96.38 146 LEU A C 1
ATOM 1070 O O . LEU A 1 146 ? 8.256 3.841 5.805 1.00 96.38 146 LEU A O 1
ATOM 1074 N N . VAL A 1 147 ? 6.322 4.725 5.074 1.00 93.38 147 VAL A N 1
ATOM 1075 C CA . VAL A 1 147 ? 6.898 5.258 3.830 1.00 93.38 147 VAL A CA 1
ATOM 1076 C C . VAL A 1 147 ? 7.741 6.509 4.154 1.00 93.38 147 VAL A C 1
ATOM 1078 O O . VAL A 1 147 ? 7.212 7.391 4.834 1.00 93.38 147 VAL A O 1
ATOM 1081 N N . PRO A 1 148 ? 9.019 6.584 3.715 1.00 85.62 148 PRO A N 1
ATOM 1082 C CA . PRO A 1 148 ? 9.923 7.707 3.997 1.00 85.62 148 PRO A CA 1
ATOM 1083 C C . PRO A 1 148 ? 9.484 9.068 3.447 1.00 85.62 148 PRO A C 1
ATOM 1085 O O . PRO A 1 148 ? 8.767 9.102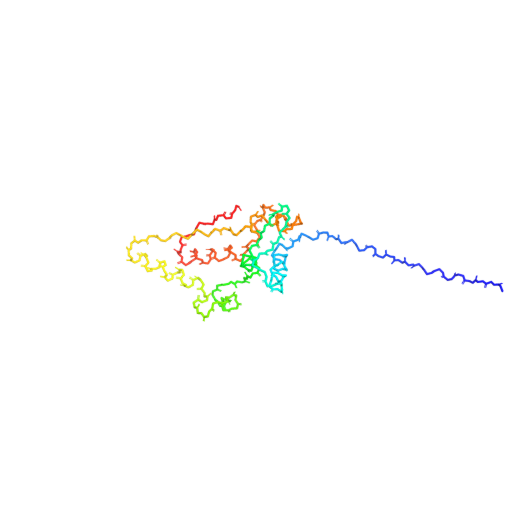 2.419 1.00 85.62 148 PRO A O 1
#

Foldseek 3Di:
DDDDDDDDPPPPPPDPPDPDQDQLLVVLLVVLVVCVVVVHQWDAAPPRDIFGSVLSLVQNDDDCADPCQVVSAPDPDPSHPLVVVLVVQVVQVVVVHADEAEDDRGPCQAPVCRRPVSHDGDDGNSVSVVVSQVSNVVSVHHYDYPRD

Radius of gyration: 23.35 Å; chains: 1; bounding box: 38×36×99 Å

pLDDT: mean 88.44, std 17.7, range [39.19, 98.69]

Sequence (148 aa):
MRLIFLGLCLLTATRLIGATATDIGAAVGQRYEQAEAAQVGALAGVDGWYFLAAELRSYSRGPFWGADAAKASRAAKDQDPLAVIVAFDRMVKAAGIALIVVPVPGKVAIHPDGLDPALKSGERWDGAQAAFNAALTKEGVQVIDLVP